Protein AF-A0A4R2QQI3-F1 (afdb_monomer_lite)

Secondary structure (DSSP, 8-state):
----S--TT-----HHHHHHHHHHHHHHHHHHHHHHHHHHTT--HHHHHHHHHHHHHHHHHHH---

Sequence (66 aa):
MQRGGLPDDAVVLSDAELADLQDRLFQVRCSAEDMVTAVDDGASTVELRQLAGELARAAQDLERIR

Organism: NCBI:txid1262583

Structure (mmCIF, N/CA/C/O backbone):
data_AF-A0A4R2QQI3-F1
#
_entry.id   AF-A0A4R2QQI3-F1
#
loop_
_atom_site.group_PDB
_atom_site.id
_atom_site.type_symbol
_atom_site.label_atom_id
_atom_site.label_alt_id
_atom_site.label_comp_id
_atom_site.label_asym_id
_atom_site.label_entity_id
_atom_site.label_seq_id
_atom_site.pdbx_PDB_ins_code
_atom_site.Cartn_x
_atom_site.Cartn_y
_atom_site.Cartn_z
_atom_site.occupancy
_atom_site.B_iso_or_equiv
_atom_site.auth_seq_id
_atom_site.auth_comp_id
_atom_site.auth_asym_id
_atom_site.auth_atom_id
_atom_site.pdbx_PDB_model_num
ATOM 1 N N . MET A 1 1 ? 11.392 -3.788 -40.134 1.00 46.72 1 MET A N 1
ATOM 2 C CA . MET A 1 1 ? 12.494 -3.456 -39.205 1.00 46.72 1 MET A CA 1
ATOM 3 C C . MET A 1 1 ? 12.003 -3.774 -37.805 1.00 46.72 1 MET A C 1
ATOM 5 O O . MET A 1 1 ? 11.233 -2.998 -37.257 1.00 46.72 1 MET A O 1
ATOM 9 N N . GLN A 1 2 ? 12.348 -4.952 -37.289 1.00 54.44 2 GLN A N 1
ATOM 10 C CA . GLN A 1 2 ? 11.957 -5.389 -35.951 1.00 54.44 2 GLN A CA 1
ATOM 11 C C . GLN A 1 2 ? 12.910 -4.730 -34.952 1.00 54.44 2 GLN A C 1
ATOM 13 O O . GLN A 1 2 ? 14.112 -4.987 -34.975 1.00 54.44 2 GLN A O 1
ATOM 18 N N . ARG A 1 3 ? 12.403 -3.790 -34.155 1.00 54.16 3 ARG A N 1
ATOM 19 C CA . ARG A 1 3 ? 13.177 -3.163 -33.082 1.00 54.16 3 ARG A CA 1
ATOM 20 C C . ARG A 1 3 ? 13.027 -4.035 -31.832 1.00 54.16 3 ARG A C 1
ATOM 22 O O . ARG A 1 3 ? 12.039 -3.895 -31.135 1.00 54.16 3 ARG A O 1
ATOM 29 N N . GLY A 1 4 ? 14.002 -4.912 -31.579 1.00 67.81 4 GLY A N 1
ATOM 30 C CA . GLY A 1 4 ? 14.164 -5.627 -30.303 1.00 67.81 4 GLY A CA 1
ATOM 31 C C . GLY A 1 4 ? 13.325 -6.900 -30.169 1.00 67.81 4 GLY A C 1
ATOM 32 O O . GLY A 1 4 ? 12.124 -6.886 -30.390 1.00 67.81 4 GLY A O 1
ATOM 33 N N . GLY A 1 5 ? 13.959 -8.015 -29.803 1.00 86.94 5 GLY A N 1
ATOM 34 C CA . GLY A 1 5 ? 13.312 -9.316 -29.583 1.00 86.94 5 GLY A CA 1
ATOM 35 C C . GLY A 1 5 ? 12.501 -9.406 -28.286 1.00 86.94 5 GLY A C 1
ATOM 36 O O . GLY A 1 5 ? 12.623 -10.399 -27.575 1.00 86.94 5 GLY A O 1
ATOM 37 N N . LEU A 1 6 ? 11.740 -8.364 -27.948 1.00 86.56 6 LEU A N 1
ATOM 38 C CA . LEU A 1 6 ? 10.821 -8.383 -26.814 1.00 86.56 6 LEU A CA 1
ATOM 39 C C . LEU A 1 6 ? 9.495 -9.054 -27.219 1.00 86.56 6 LEU A C 1
ATOM 41 O O . LEU A 1 6 ? 9.105 -8.947 -28.384 1.00 86.56 6 LEU A O 1
ATOM 45 N N . PRO A 1 7 ? 8.812 -9.736 -26.283 1.00 90.44 7 PRO A N 1
ATOM 46 C CA . PRO A 1 7 ? 7.442 -10.207 -26.477 1.00 90.44 7 PRO A CA 1
ATOM 47 C C . PRO A 1 7 ? 6.472 -9.078 -26.862 1.00 90.44 7 PRO A C 1
ATOM 49 O O . PRO A 1 7 ? 6.672 -7.930 -26.465 1.00 90.44 7 PRO A O 1
ATOM 52 N N . ASP A 1 8 ? 5.401 -9.412 -27.588 1.00 88.69 8 ASP A N 1
ATOM 53 C CA . ASP A 1 8 ? 4.390 -8.440 -28.045 1.00 88.69 8 ASP A CA 1
ATOM 54 C C . ASP A 1 8 ? 3.618 -7.775 -26.887 1.00 88.69 8 ASP A C 1
ATOM 56 O O . ASP A 1 8 ? 3.046 -6.699 -27.056 1.00 88.69 8 ASP A O 1
ATOM 60 N N . ASP A 1 9 ? 3.608 -8.401 -25.711 1.00 87.69 9 ASP A N 1
ATOM 61 C CA . ASP A 1 9 ? 2.968 -7.932 -24.480 1.00 87.69 9 ASP A CA 1
ATOM 62 C C . ASP A 1 9 ? 3.957 -7.309 -23.481 1.00 87.69 9 ASP A C 1
ATOM 64 O O . ASP A 1 9 ? 3.594 -7.009 -22.342 1.00 87.69 9 ASP A O 1
ATOM 68 N N . ALA A 1 10 ? 5.213 -7.099 -23.886 1.00 91.06 10 ALA A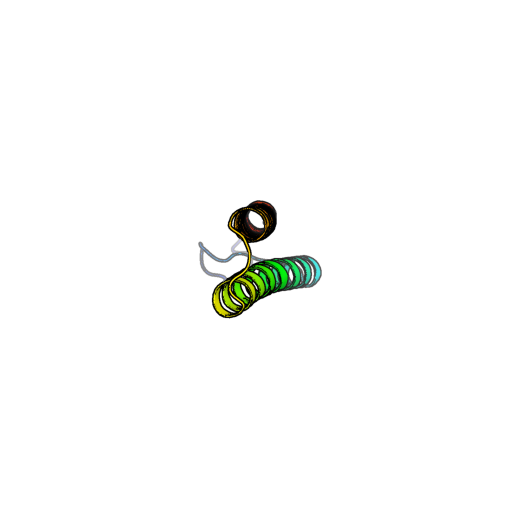 N 1
ATOM 69 C CA . ALA A 1 10 ? 6.209 -6.492 -23.020 1.00 91.06 10 ALA A CA 1
ATOM 70 C C . ALA A 1 10 ? 5.871 -5.025 -22.707 1.00 91.06 10 ALA A C 1
ATOM 72 O O . ALA A 1 10 ? 5.640 -4.210 -23.603 1.00 91.06 10 ALA A O 1
ATOM 73 N N . VAL A 1 11 ? 5.939 -4.668 -21.423 1.00 89.50 11 VAL A N 1
ATOM 74 C CA . VAL A 1 11 ? 5.905 -3.280 -20.946 1.00 89.50 11 VAL A CA 1
ATOM 75 C C . VAL A 1 11 ? 7.337 -2.833 -20.665 1.00 89.50 11 VAL A C 1
ATOM 77 O O . VAL A 1 11 ? 8.070 -3.515 -19.948 1.00 89.50 11 VAL A O 1
ATOM 80 N N . VAL A 1 12 ? 7.747 -1.697 -21.232 1.00 89.50 12 VAL A N 1
ATOM 81 C CA . VAL A 1 12 ? 9.071 -1.106 -20.994 1.00 89.50 12 VAL A CA 1
ATOM 82 C C . VAL A 1 12 ? 8.908 0.103 -20.088 1.00 89.50 12 VAL A C 1
ATOM 84 O O . VAL A 1 12 ? 8.206 1.042 -20.445 1.00 89.50 12 VAL A O 1
ATOM 87 N N . LEU A 1 13 ? 9.582 0.068 -18.942 1.00 90.81 13 LEU A N 1
ATOM 88 C CA . LEU A 1 13 ? 9.654 1.165 -17.983 1.00 90.81 13 LEU A CA 1
ATOM 89 C C . LEU A 1 13 ? 11.094 1.673 -17.919 1.00 90.81 13 LEU A C 1
ATOM 91 O O . LEU A 1 13 ? 12.044 0.891 -18.001 1.00 90.81 13 LEU A O 1
ATOM 95 N N . SER A 1 14 ? 11.259 2.978 -17.755 1.00 93.44 14 SER A N 1
ATOM 96 C CA . SER A 1 14 ? 12.511 3.562 -17.285 1.00 93.44 14 SER A CA 1
ATOM 97 C C . SER A 1 14 ? 12.763 3.194 -15.820 1.00 93.44 14 SER A C 1
ATOM 99 O O . SER A 1 14 ? 11.835 2.880 -15.073 1.00 93.44 14 SER A O 1
ATOM 101 N N . ASP A 1 15 ? 14.015 3.302 -15.374 1.00 96.19 15 ASP A N 1
ATOM 102 C CA . ASP A 1 15 ? 14.364 3.081 -13.964 1.00 96.19 15 ASP A CA 1
ATOM 103 C C . ASP A 1 15 ? 13.575 4.008 -13.021 1.00 96.19 15 ASP A C 1
ATOM 105 O O . ASP A 1 15 ? 13.203 3.606 -11.921 1.00 96.19 15 ASP A O 1
ATOM 109 N N . ALA A 1 16 ? 13.278 5.236 -13.463 1.00 95.19 16 ALA A N 1
ATOM 110 C CA . ALA A 1 16 ? 12.486 6.195 -12.696 1.00 95.19 16 ALA A CA 1
ATOM 111 C C . ALA A 1 16 ? 11.012 5.773 -12.575 1.00 95.19 16 ALA A C 1
ATOM 113 O O . ALA A 1 16 ? 10.438 5.879 -11.495 1.00 95.19 16 ALA A O 1
ATOM 114 N N . GLU A 1 17 ? 10.408 5.267 -13.654 1.00 93.75 17 GLU A N 1
ATOM 115 C CA . GLU A 1 17 ? 9.034 4.742 -13.627 1.00 93.75 17 GLU A CA 1
ATOM 116 C C . GLU A 1 17 ? 8.939 3.461 -12.792 1.00 93.75 17 GLU A C 1
ATOM 118 O O . GLU A 1 17 ? 7.964 3.267 -12.068 1.00 93.75 17 GLU A O 1
ATOM 123 N N . LEU A 1 18 ? 9.964 2.603 -12.840 1.00 94.38 18 LEU A N 1
ATOM 124 C CA . LEU A 1 18 ? 10.032 1.415 -11.994 1.00 94.38 18 LEU A CA 1
ATOM 125 C C . LEU A 1 18 ? 10.145 1.782 -10.508 1.00 94.38 18 LEU A C 1
ATOM 127 O O . LEU A 1 18 ? 9.458 1.176 -9.687 1.00 94.38 18 LEU A O 1
ATOM 131 N N . ALA A 1 19 ? 10.981 2.764 -10.161 1.00 95.50 19 ALA A N 1
ATOM 132 C CA . ALA A 1 19 ? 11.114 3.241 -8.787 1.00 95.50 19 ALA A CA 1
ATOM 133 C C . ALA A 1 19 ? 9.801 3.856 -8.267 1.00 95.50 19 ALA A C 1
ATOM 135 O O . ALA A 1 19 ? 9.342 3.476 -7.193 1.00 95.50 19 ALA A O 1
ATOM 136 N N . ASP A 1 20 ? 9.141 4.713 -9.058 1.00 94.38 20 ASP A N 1
ATOM 137 C CA . ASP A 1 20 ? 7.831 5.285 -8.701 1.00 94.38 20 ASP A CA 1
ATOM 138 C C . ASP A 1 20 ? 6.770 4.193 -8.479 1.00 94.38 20 ASP A C 1
ATOM 140 O O . ASP A 1 20 ? 6.015 4.225 -7.503 1.00 94.38 20 ASP A O 1
ATOM 144 N N . LEU A 1 21 ? 6.746 3.176 -9.347 1.00 94.44 21 LEU A N 1
ATOM 145 C CA . LEU A 1 21 ? 5.853 2.030 -9.194 1.00 94.44 21 LEU A CA 1
ATOM 146 C C . LEU A 1 21 ? 6.134 1.253 -7.899 1.00 94.44 21 LEU A C 1
ATOM 148 O O . LEU A 1 21 ? 5.199 0.879 -7.190 1.00 94.44 21 LEU A O 1
ATOM 152 N N . GLN A 1 22 ? 7.406 1.004 -7.584 1.00 95.94 22 GLN A N 1
ATOM 153 C CA . GLN A 1 22 ? 7.807 0.311 -6.359 1.00 95.94 22 GLN A CA 1
ATOM 154 C C . GLN A 1 22 ? 7.411 1.094 -5.106 1.00 95.94 22 GLN A C 1
ATOM 156 O O . GLN A 1 22 ? 6.872 0.497 -4.173 1.00 95.94 22 GLN A O 1
ATOM 161 N N . ASP A 1 23 ? 7.608 2.411 -5.103 1.00 95.94 23 ASP A N 1
ATOM 162 C CA . ASP A 1 23 ? 7.224 3.277 -3.990 1.00 95.94 23 ASP A CA 1
ATOM 163 C C . ASP A 1 23 ? 5.707 3.250 -3.768 1.00 95.94 23 ASP A C 1
ATOM 165 O O . ASP A 1 23 ? 5.237 3.083 -2.642 1.00 95.94 23 ASP A O 1
ATOM 169 N N . ARG A 1 24 ? 4.910 3.323 -4.839 1.00 95.88 24 ARG A N 1
ATOM 170 C CA . ARG A 1 24 ? 3.440 3.253 -4.744 1.00 95.88 24 ARG A CA 1
ATOM 171 C C . ARG A 1 24 ? 2.952 1.882 -4.273 1.00 95.88 24 ARG A C 1
ATOM 173 O O . ARG A 1 24 ? 2.053 1.811 -3.436 1.00 95.88 24 ARG A O 1
ATOM 180 N N . LEU A 1 25 ? 3.570 0.793 -4.737 1.00 96.88 25 LEU A N 1
ATOM 181 C CA . LEU A 1 25 ? 3.290 -0.559 -4.232 1.00 96.88 25 LEU A CA 1
ATOM 182 C C . LEU A 1 25 ? 3.642 -0.702 -2.748 1.00 96.88 25 LEU A C 1
ATOM 184 O O . LEU A 1 25 ? 2.899 -1.335 -1.996 1.00 96.88 25 LEU A O 1
ATOM 188 N N . PHE A 1 26 ? 4.756 -0.104 -2.323 1.00 96.81 26 PHE A N 1
ATOM 189 C CA . PHE A 1 26 ? 5.155 -0.076 -0.921 1.00 96.81 26 PHE A CA 1
ATOM 190 C C . PHE A 1 26 ? 4.098 0.628 -0.065 1.00 96.81 26 PHE A C 1
ATOM 192 O O . PHE A 1 26 ? 3.694 0.073 0.954 1.00 96.81 26 PHE A O 1
ATOM 199 N N . GLN A 1 27 ? 3.586 1.781 -0.510 1.00 96.88 27 GLN A N 1
ATOM 200 C CA . GLN A 1 27 ? 2.525 2.496 0.208 1.00 96.88 27 GLN A CA 1
ATOM 201 C C . GLN A 1 27 ? 1.254 1.658 0.356 1.00 96.88 27 GLN A C 1
ATOM 203 O O . GLN A 1 27 ? 0.727 1.548 1.458 1.00 96.88 27 GLN A O 1
ATOM 208 N N . VAL A 1 28 ? 0.795 0.998 -0.713 1.00 97.81 28 VAL A N 1
ATOM 209 C CA . VAL A 1 28 ? -0.384 0.115 -0.647 1.00 97.81 28 VAL A CA 1
ATOM 210 C C . VAL A 1 28 ? -0.185 -1.005 0.375 1.00 97.81 28 VAL A C 1
ATOM 212 O O . VAL A 1 28 ? -1.087 -1.278 1.168 1.00 97.81 28 VAL A O 1
ATOM 215 N N . ARG A 1 29 ? 0.990 -1.648 0.384 1.00 98.25 29 ARG A N 1
ATOM 216 C CA . ARG A 1 29 ? 1.291 -2.700 1.361 1.00 98.25 29 ARG A CA 1
ATOM 217 C C . ARG A 1 29 ? 1.252 -2.153 2.787 1.00 98.25 29 ARG A C 1
ATOM 219 O O . ARG A 1 29 ? 0.570 -2.742 3.618 1.00 98.25 29 ARG A O 1
ATOM 226 N N . CYS A 1 30 ? 1.935 -1.041 3.053 1.00 98.31 30 CYS A N 1
ATOM 227 C CA . CYS A 1 30 ? 1.979 -0.454 4.391 1.00 98.31 30 CYS A CA 1
ATOM 228 C C . CYS A 1 30 ? 0.589 -0.026 4.870 1.00 98.31 30 CYS A C 1
ATOM 230 O O . CYS A 1 30 ? 0.200 -0.396 5.969 1.00 98.31 30 CYS A O 1
ATOM 232 N N . SER A 1 31 ? -0.223 0.616 4.025 1.00 98.25 31 SER A N 1
ATOM 233 C CA . SER A 1 31 ? -1.606 0.950 4.390 1.00 98.25 31 SER A CA 1
ATOM 234 C C . SER A 1 31 ? -2.453 -0.291 4.705 1.00 98.25 31 SER A C 1
ATOM 236 O O . SER A 1 31 ? -3.333 -0.239 5.562 1.00 98.25 31 SER A O 1
ATOM 238 N N . ALA A 1 32 ? -2.204 -1.425 4.041 1.00 98.44 32 ALA A N 1
ATOM 239 C CA . ALA A 1 32 ? -2.874 -2.682 4.365 1.00 98.44 32 ALA A CA 1
ATOM 240 C C . ALA A 1 32 ? -2.375 -3.287 5.693 1.00 98.44 32 ALA A C 1
ATOM 242 O O . ALA A 1 32 ? -3.182 -3.788 6.475 1.00 98.44 32 ALA A O 1
ATOM 243 N N . GLU A 1 33 ? -1.072 -3.224 5.970 1.00 98.69 33 GLU A N 1
ATOM 244 C CA . GLU A 1 33 ? -0.467 -3.652 7.242 1.00 98.69 33 GLU A CA 1
ATOM 245 C C . GLU A 1 33 ? -0.968 -2.798 8.424 1.00 98.69 33 GLU A C 1
ATOM 247 O O . GLU A 1 33 ? -1.292 -3.337 9.486 1.00 98.69 33 GLU A O 1
ATOM 252 N N . ASP A 1 34 ? -1.128 -1.489 8.219 1.00 98.44 34 ASP A N 1
ATOM 253 C CA . ASP A 1 34 ? -1.690 -0.562 9.205 1.00 98.44 34 ASP A CA 1
ATOM 254 C C . ASP A 1 34 ? -3.147 -0.911 9.531 1.00 98.44 34 ASP A C 1
ATOM 256 O O . ASP A 1 34 ? -3.550 -0.885 10.694 1.00 98.44 34 ASP A O 1
ATOM 260 N N . MET A 1 35 ? -3.940 -1.312 8.529 1.00 98.38 35 MET A N 1
ATOM 261 C CA . MET A 1 35 ? -5.302 -1.798 8.763 1.00 98.38 35 MET A CA 1
ATOM 262 C C . MET A 1 35 ? -5.329 -3.064 9.620 1.00 98.38 35 MET A C 1
ATOM 264 O O . MET A 1 35 ? -6.173 -3.164 1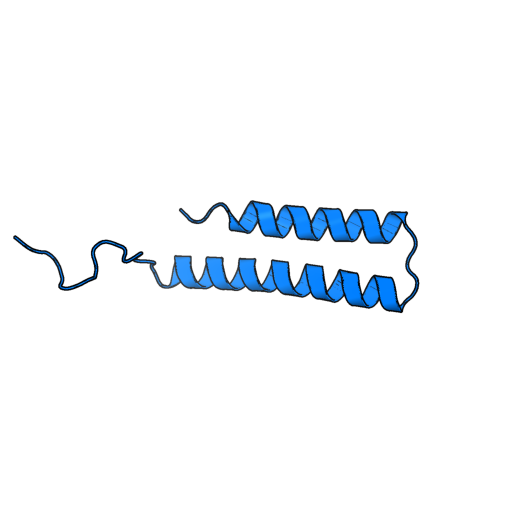0.507 1.00 98.38 35 MET A O 1
ATOM 268 N N . VAL A 1 36 ? -4.438 -4.026 9.360 1.00 98.50 36 VAL A N 1
ATOM 269 C CA . VAL A 1 36 ? -4.345 -5.250 10.173 1.00 98.50 36 VAL A CA 1
ATOM 270 C C . VAL A 1 36 ? -3.995 -4.892 11.614 1.00 98.50 36 VAL A C 1
ATOM 272 O O . VAL A 1 36 ? -4.706 -5.299 12.527 1.00 98.50 36 VAL A O 1
ATOM 275 N N . THR A 1 37 ? -2.979 -4.049 11.805 1.00 98.62 37 THR A N 1
ATOM 276 C CA . THR A 1 37 ? -2.553 -3.581 13.133 1.00 98.62 37 THR A CA 1
ATOM 277 C C . THR A 1 37 ? -3.696 -2.882 13.871 1.00 98.62 37 THR A C 1
ATOM 279 O O . THR A 1 37 ? -3.983 -3.200 15.019 1.00 98.62 37 THR A O 1
ATOM 282 N N . ALA A 1 38 ? -4.422 -1.986 13.198 1.00 98.56 38 ALA A N 1
ATOM 283 C CA . ALA A 1 38 ? -5.552 -1.279 13.792 1.00 98.56 38 ALA A CA 1
ATOM 284 C C . ALA A 1 38 ? -6.715 -2.215 14.164 1.00 98.56 38 ALA A C 1
ATOM 286 O O . ALA A 1 38 ? -7.388 -1.995 15.170 1.00 98.56 38 ALA A O 1
ATOM 287 N N . VAL A 1 39 ? -6.970 -3.259 13.370 1.00 98.56 39 VAL A N 1
ATOM 288 C CA . VAL A 1 39 ? -7.969 -4.282 13.712 1.00 98.56 39 VAL A CA 1
ATOM 289 C C . VAL A 1 39 ? -7.534 -5.068 14.947 1.00 98.56 39 VAL A C 1
ATOM 291 O O . VAL A 1 39 ? -8.349 -5.253 15.853 1.00 98.56 39 VAL A O 1
ATOM 294 N N . ASP A 1 40 ? -6.271 -5.486 15.001 1.00 98.75 40 ASP A N 1
ATOM 295 C CA . ASP A 1 40 ? -5.713 -6.246 16.123 1.00 98.75 40 ASP A CA 1
ATOM 296 C C . ASP A 1 40 ? -5.703 -5.425 17.426 1.00 98.75 40 ASP A C 1
ATOM 298 O O . ASP A 1 40 ? -5.990 -5.960 18.499 1.00 98.75 40 ASP A O 1
ATOM 302 N N . ASP A 1 41 ? -5.488 -4.111 17.326 1.00 98.50 41 ASP A N 1
ATOM 303 C CA . ASP A 1 41 ? -5.536 -3.168 18.450 1.00 98.50 41 ASP A CA 1
ATOM 304 C C . ASP A 1 41 ? -6.969 -2.777 18.867 1.00 98.50 41 ASP A C 1
ATOM 306 O O . ASP A 1 41 ? -7.170 -2.072 19.861 1.00 98.50 41 ASP A O 1
ATOM 310 N N . GLY A 1 42 ? -7.994 -3.235 18.139 1.00 98.44 42 GLY A N 1
ATOM 311 C CA . GLY A 1 42 ? -9.393 -2.925 18.435 1.00 98.44 42 GLY A CA 1
ATOM 312 C C . GLY A 1 42 ? -9.775 -1.471 18.140 1.00 98.44 42 GLY A C 1
ATOM 313 O O . GLY A 1 42 ? -10.621 -0.905 18.840 1.00 98.44 42 GLY A O 1
ATOM 314 N N . ALA A 1 43 ? -9.162 -0.867 17.118 1.00 98.62 43 ALA A N 1
ATOM 315 C CA . ALA A 1 43 ? -9.443 0.497 16.689 1.00 98.62 43 ALA A CA 1
ATOM 316 C C . ALA A 1 43 ? -10.933 0.717 16.391 1.00 98.62 43 ALA A C 1
ATOM 318 O O . ALA A 1 43 ? -11.686 -0.184 15.998 1.00 98.62 43 ALA A O 1
ATOM 319 N N . SER A 1 44 ? -11.375 1.960 16.559 1.00 98.62 44 SER A N 1
ATOM 320 C CA . SER A 1 44 ? -12.767 2.324 16.333 1.00 98.62 44 SER A CA 1
ATOM 321 C C . SER A 1 44 ? -13.165 2.155 14.865 1.00 98.62 44 SER A C 1
ATOM 323 O O . SER A 1 44 ? -12.367 2.282 13.937 1.00 98.62 44 SER A O 1
ATOM 325 N N . THR A 1 45 ? -14.464 1.986 14.616 1.00 98.38 45 TH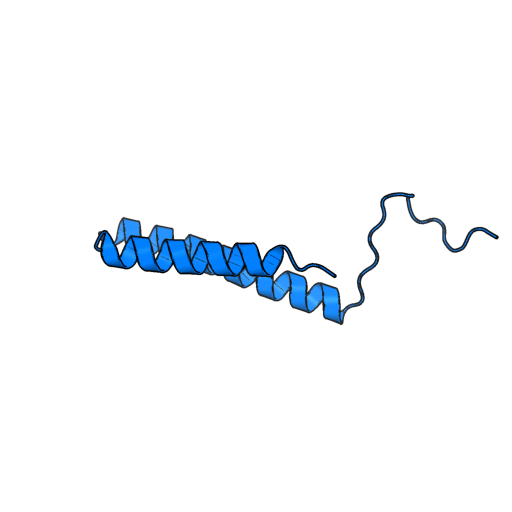R A N 1
ATOM 326 C CA . THR A 1 45 ? -14.996 1.942 13.244 1.00 98.38 45 THR A CA 1
ATOM 327 C C . THR A 1 45 ? -14.713 3.217 12.444 1.00 98.38 45 THR A C 1
ATOM 329 O O . THR A 1 45 ? -14.760 3.192 11.215 1.00 98.38 45 THR A O 1
ATOM 332 N N . VAL A 1 46 ? -14.475 4.346 13.123 1.00 98.50 46 VAL A N 1
ATOM 333 C CA . VAL A 1 46 ? -14.119 5.619 12.482 1.00 98.50 46 VAL A CA 1
ATOM 334 C C . VAL A 1 46 ? -12.673 5.576 11.993 1.00 98.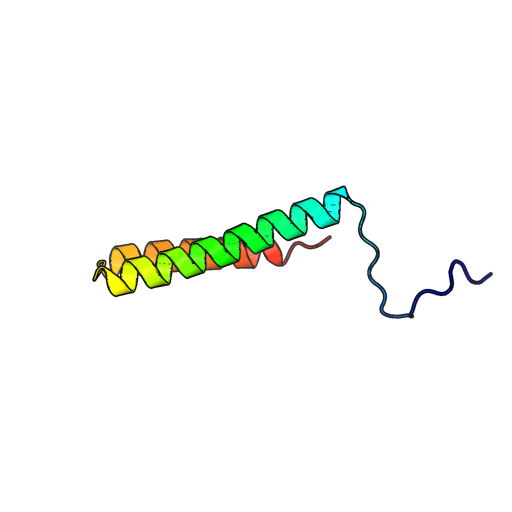50 46 VAL A C 1
ATOM 336 O O . VAL A 1 46 ? -12.439 5.884 10.828 1.00 98.50 46 VAL A O 1
ATOM 339 N N . GLU A 1 47 ? -11.738 5.131 12.832 1.00 98.19 47 GLU A N 1
ATOM 340 C CA . GLU A 1 47 ? -10.321 4.975 12.470 1.00 98.19 47 GLU A CA 1
ATOM 341 C C . GLU A 1 47 ? -10.147 3.937 11.360 1.00 98.19 47 GLU A C 1
ATOM 343 O O . GLU A 1 47 ? -9.526 4.217 10.339 1.00 98.19 47 GLU A O 1
ATOM 348 N N . LEU A 1 48 ? -10.806 2.780 11.475 1.00 98.62 48 LEU A N 1
ATOM 349 C CA . LEU A 1 48 ? -10.766 1.751 10.432 1.00 98.62 48 LEU A CA 1
ATOM 350 C C . LEU A 1 48 ? -11.314 2.261 9.092 1.00 98.62 48 LEU A C 1
ATOM 352 O O . LEU A 1 48 ? -10.804 1.906 8.030 1.00 98.62 48 LEU A O 1
ATOM 356 N N . ARG A 1 49 ? -12.335 3.129 9.115 1.00 98.50 49 ARG A N 1
ATOM 357 C CA . ARG A 1 49 ? -12.856 3.770 7.898 1.00 98.50 49 ARG A CA 1
ATOM 358 C C . ARG A 1 49 ? -11.862 4.766 7.302 1.00 98.50 49 ARG A C 1
ATOM 360 O O . ARG A 1 49 ? -11.824 4.895 6.079 1.00 98.50 49 ARG A O 1
ATOM 367 N N . GLN A 1 50 ? -11.106 5.479 8.132 1.00 98.31 50 GLN A N 1
ATOM 368 C CA . GLN A 1 50 ? -10.064 6.394 7.669 1.00 98.31 50 GLN A CA 1
ATOM 369 C C . GLN A 1 50 ? -8.930 5.617 6.996 1.00 98.31 50 GLN A C 1
ATOM 371 O O . GLN A 1 50 ? -8.656 5.879 5.827 1.00 98.31 50 GLN A O 1
ATOM 376 N N . LEU A 1 51 ? -8.394 4.590 7.661 1.00 98.38 51 LEU A N 1
ATOM 377 C CA . LEU A 1 51 ? -7.333 3.731 7.123 1.00 98.38 51 LEU A CA 1
ATOM 378 C C . LEU A 1 51 ? -7.761 3.015 5.834 1.00 98.38 51 LEU A C 1
ATOM 380 O O . LEU A 1 51 ? -7.028 3.007 4.8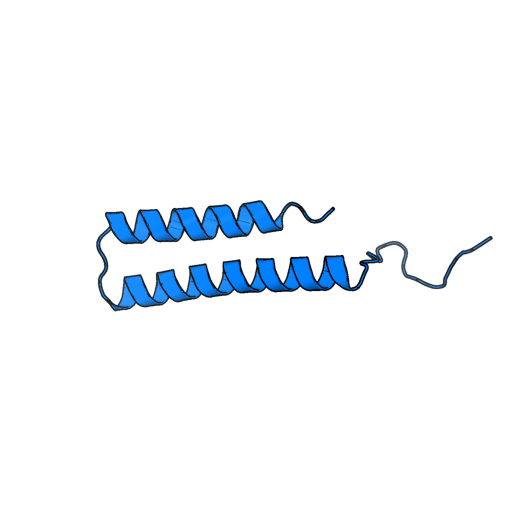49 1.00 98.38 51 LEU A O 1
ATOM 384 N N . ALA A 1 52 ? -8.994 2.500 5.776 1.00 98.44 52 ALA A N 1
ATOM 385 C CA . ALA A 1 52 ? -9.538 1.927 4.543 1.00 98.44 52 ALA A CA 1
ATOM 386 C C . ALA A 1 52 ? -9.627 2.961 3.405 1.00 98.44 52 ALA A C 1
ATOM 388 O O . ALA A 1 52 ? -9.429 2.632 2.236 1.00 98.44 52 ALA A O 1
ATOM 389 N N . GLY A 1 53 ? -9.927 4.219 3.737 1.00 98.38 53 GLY A N 1
ATOM 390 C CA . GLY A 1 53 ? -9.925 5.322 2.783 1.00 98.38 53 GLY A CA 1
ATOM 391 C C . GLY A 1 53 ? -8.524 5.679 2.283 1.00 98.38 53 GLY A C 1
ATOM 392 O O . GLY A 1 53 ? -8.379 6.018 1.112 1.00 98.38 53 GLY A O 1
ATOM 393 N N . GLU A 1 54 ? -7.508 5.599 3.139 1.00 97.75 54 GLU A N 1
ATOM 394 C CA . GLU A 1 54 ? -6.102 5.814 2.777 1.00 97.75 54 GLU A CA 1
ATOM 395 C C . GLU A 1 54 ? -5.586 4.698 1.867 1.00 97.75 54 GLU A C 1
ATOM 397 O O . GLU A 1 54 ? -5.074 4.989 0.786 1.00 97.75 54 GLU A O 1
ATOM 402 N N . LEU A 1 55 ? -5.847 3.436 2.220 1.00 98.19 55 LEU A N 1
ATOM 403 C CA . LEU A 1 55 ? -5.524 2.284 1.377 1.00 98.19 55 LEU A CA 1
ATOM 404 C C . LEU A 1 55 ? -6.180 2.390 -0.008 1.00 98.19 55 LEU A C 1
ATOM 406 O O . LEU A 1 55 ? -5.528 2.165 -1.027 1.00 98.19 55 LEU A O 1
ATOM 410 N N . ALA A 1 56 ? -7.461 2.772 -0.065 1.00 97.81 56 ALA A N 1
ATOM 411 C CA . ALA A 1 56 ? -8.166 2.950 -1.333 1.00 97.81 56 ALA A CA 1
ATOM 412 C C . ALA A 1 56 ? -7.547 4.059 -2.199 1.00 97.81 56 ALA A C 1
ATOM 414 O O . ALA A 1 56 ? -7.476 3.909 -3.417 1.00 97.81 56 ALA A O 1
ATOM 415 N N . ARG A 1 57 ? -7.077 5.156 -1.590 1.00 96.31 57 ARG A N 1
ATOM 416 C CA . ARG A 1 57 ? -6.379 6.229 -2.315 1.00 96.31 57 ARG A CA 1
ATOM 417 C C . ARG A 1 57 ? -5.023 5.764 -2.829 1.00 96.31 57 ARG A C 1
ATOM 419 O O . ARG A 1 57 ? -4.753 5.962 -4.004 1.00 96.31 57 ARG A O 1
ATOM 426 N N . ALA A 1 58 ? -4.224 5.085 -2.005 1.00 95.50 58 ALA A N 1
ATOM 427 C CA . ALA A 1 58 ? -2.939 4.530 -2.431 1.00 95.50 58 ALA A CA 1
ATOM 428 C C . ALA A 1 58 ? -3.105 3.542 -3.603 1.00 95.50 58 ALA A C 1
ATOM 430 O O . ALA A 1 58 ? -2.328 3.557 -4.557 1.00 95.50 58 ALA A O 1
ATOM 431 N N . ALA A 1 59 ? -4.162 2.723 -3.571 1.00 96.00 59 ALA A N 1
ATOM 432 C CA . ALA A 1 59 ? -4.495 1.809 -4.660 1.00 96.00 59 ALA A CA 1
ATOM 433 C C . ALA A 1 59 ? -4.947 2.545 -5.937 1.00 96.00 59 ALA A C 1
ATOM 435 O O . ALA A 1 59 ? -4.499 2.198 -7.025 1.00 96.00 59 ALA A O 1
ATOM 436 N N . GLN A 1 60 ? -5.776 3.588 -5.826 1.00 94.81 60 GLN A N 1
ATOM 437 C CA . GLN A 1 60 ? -6.155 4.423 -6.977 1.00 94.81 60 GLN A CA 1
ATOM 438 C C . GLN A 1 60 ? -4.954 5.149 -7.571 1.00 94.81 60 GLN A C 1
ATOM 440 O O . GLN A 1 60 ? -4.817 5.243 -8.792 1.00 94.81 60 GLN A O 1
ATOM 445 N N . ASP A 1 61 ? -4.062 5.638 -6.712 1.00 91.44 61 ASP A N 1
ATOM 446 C CA . ASP A 1 61 ? -2.831 6.257 -7.157 1.00 91.44 61 ASP A CA 1
ATOM 447 C C . ASP A 1 61 ? -2.031 5.251 -7.968 1.00 91.44 61 ASP A C 1
ATOM 449 O O . ASP A 1 61 ? -1.581 5.636 -9.036 1.00 91.44 61 ASP A O 1
ATOM 453 N N . LEU A 1 62 ? -1.946 3.974 -7.563 1.00 90.19 62 LEU A N 1
ATOM 454 C CA . LEU A 1 62 ? -1.281 2.878 -8.285 1.00 90.19 62 LEU A CA 1
ATOM 455 C C . LEU A 1 62 ? -1.832 2.615 -9.701 1.00 90.19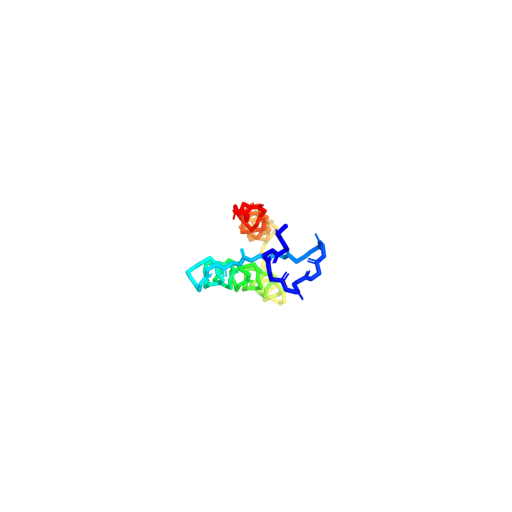 62 LEU A C 1
ATOM 457 O O . LEU A 1 62 ? -1.063 2.233 -10.576 1.00 90.19 62 LEU A O 1
ATOM 461 N N . GLU A 1 63 ? -3.102 2.897 -9.990 1.00 87.00 63 GLU A N 1
ATOM 462 C CA . GLU A 1 63 ? -3.682 2.694 -11.332 1.00 87.00 63 GLU A CA 1
ATOM 463 C C . GLU A 1 63 ? -3.085 3.630 -12.395 1.00 87.00 63 GLU A C 1
ATOM 465 O O . GLU A 1 63 ? -3.134 3.348 -13.592 1.00 87.00 63 GLU A O 1
ATOM 470 N N . ARG A 1 64 ? -2.470 4.741 -11.977 1.00 77.06 64 ARG A N 1
ATOM 471 C CA . ARG A 1 64 ? -1.863 5.741 -12.870 1.00 77.06 64 ARG A CA 1
ATOM 472 C C . ARG A 1 64 ? -0.471 5.341 -13.375 1.00 77.06 64 ARG A C 1
ATOM 474 O O . ARG A 1 64 ? 0.427 6.181 -13.407 1.00 77.06 64 ARG A O 1
ATOM 481 N N . ILE A 1 65 ? -0.248 4.072 -13.713 1.00 66.12 65 ILE A N 1
ATOM 482 C CA . ILE A 1 65 ? 0.962 3.679 -14.454 1.00 66.12 65 ILE A CA 1
ATOM 483 C C . ILE A 1 65 ? 0.804 4.253 -15.864 1.00 66.12 65 ILE A C 1
ATOM 485 O O . ILE A 1 65 ? -0.188 3.970 -16.537 1.00 66.12 65 ILE A O 1
ATOM 489 N N . ARG A 1 66 ? 1.710 5.152 -16.248 1.00 59.56 66 ARG A N 1
ATOM 490 C CA . ARG A 1 66 ? 1.650 5.891 -17.509 1.00 59.56 66 ARG A CA 1
ATOM 491 C C . ARG A 1 66 ? 2.670 5.355 -18.493 1.00 59.56 66 ARG A C 1
ATOM 493 O O . ARG A 1 66 ? 3.730 4.916 -18.010 1.00 59.56 66 ARG A O 1
#

pLDDT: mean 91.93, std 11.66, range [46.72, 98.75]

Foldseek 3Di:
DDDDPDDPPDDDDDPVLVVVLVVLVVQLVVLVVVLVVCVVVVHDPVVNVVSVVSSVVSVVVNVPSD

Radius of gyration: 17.43 Å; chains: 1; bounding box: 29×17×58 Å